Protein AF-D8M0B6-F1 (afdb_monomer_lite)

Organism: Blastocystis hominis (NCBI:txid12968)

Sequence (76 aa):
MTDPAIAAAAAAAAAAAEESQTYCTCGKPSYGEMIGCDNDNCTIKWFHLRCVGLDSIPEGTWYCPICRPLMENQKA

Radius of gyration: 19.22 Å; chains: 1; bounding box: 50×38×46 Å

Structure (mmCIF, N/CA/C/O backbone):
data_AF-D8M0B6-F1
#
_entry.id   AF-D8M0B6-F1
#
loop_
_atom_site.group_PDB
_atom_site.id
_atom_site.type_symbol
_atom_site.label_atom_id
_atom_site.label_alt_id
_atom_site.label_comp_id
_atom_site.label_asym_id
_atom_site.label_entity_id
_atom_site.label_seq_id
_atom_site.pdbx_PDB_ins_code
_atom_site.Cartn_x
_atom_site.Cartn_y
_atom_site.Cartn_z
_atom_site.occupancy
_atom_site.B_iso_or_equiv
_atom_site.auth_seq_id
_atom_site.auth_comp_id
_atom_site.auth_asym_id
_atom_site.auth_atom_id
_atom_site.pdbx_PDB_model_num
ATOM 1 N N . MET A 1 1 ? 37.341 30.211 -19.012 1.00 49.28 1 MET A N 1
ATOM 2 C CA . MET A 1 1 ? 37.032 29.592 -20.321 1.00 49.28 1 MET A CA 1
ATOM 3 C C . MET A 1 1 ? 36.929 28.087 -20.123 1.00 49.28 1 MET A C 1
ATOM 5 O O . MET A 1 1 ? 37.702 27.325 -20.681 1.00 49.28 1 MET A O 1
ATOM 9 N N . THR A 1 2 ? 36.034 27.671 -19.233 1.00 44.28 2 THR A N 1
ATOM 10 C CA . THR A 1 2 ? 35.856 26.271 -18.852 1.00 44.28 2 THR A CA 1
ATOM 11 C C . THR A 1 2 ? 34.429 25.905 -19.207 1.00 44.28 2 THR A C 1
ATOM 13 O O . THR A 1 2 ? 33.488 26.577 -18.793 1.00 44.28 2 THR A O 1
ATOM 16 N N . ASP A 1 3 ? 34.349 24.910 -20.067 1.00 34.19 3 ASP A N 1
ATOM 17 C CA . ASP A 1 3 ? 33.220 24.454 -20.856 1.00 34.19 3 ASP A CA 1
ATOM 18 C C . ASP A 1 3 ? 31.957 24.135 -20.017 1.00 34.19 3 ASP A C 1
ATOM 20 O O . ASP A 1 3 ? 32.069 23.474 -18.980 1.00 34.19 3 ASP A O 1
ATOM 24 N N . PRO A 1 4 ? 30.747 24.555 -20.436 1.00 49.31 4 PRO A N 1
ATOM 25 C CA . PRO A 1 4 ? 29.490 24.322 -19.710 1.00 49.31 4 PRO A CA 1
ATOM 26 C C . PRO A 1 4 ? 29.018 22.850 -19.687 1.00 49.31 4 PRO A C 1
ATOM 28 O O . PRO A 1 4 ? 27.958 22.554 -19.137 1.00 49.31 4 PRO A O 1
ATOM 31 N N . ALA A 1 5 ? 29.797 21.908 -20.227 1.00 47.34 5 ALA A N 1
ATOM 32 C CA . ALA A 1 5 ? 29.474 20.479 -20.249 1.00 47.34 5 ALA A CA 1
ATOM 33 C C . ALA A 1 5 ? 29.559 19.766 -18.877 1.00 47.34 5 ALA A C 1
ATOM 35 O O . ALA A 1 5 ? 29.046 18.657 -18.731 1.00 47.34 5 ALA A O 1
ATOM 36 N N . ILE A 1 6 ? 30.158 20.375 -17.844 1.00 48.66 6 ILE A N 1
ATOM 37 C CA . ILE A 1 6 ? 30.357 19.728 -16.523 1.00 48.66 6 ILE A CA 1
ATOM 38 C C . ILE A 1 6 ? 29.117 19.860 -15.604 1.00 48.66 6 ILE A C 1
ATOM 40 O O . ILE A 1 6 ? 29.141 19.469 -14.443 1.00 48.66 6 ILE A O 1
ATOM 44 N N . ALA A 1 7 ? 27.984 20.357 -16.108 1.00 44.19 7 ALA A N 1
ATOM 45 C CA . ALA A 1 7 ? 26.733 20.432 -15.341 1.00 44.19 7 ALA A CA 1
ATOM 46 C C . ALA A 1 7 ? 25.824 19.187 -15.476 1.00 44.19 7 ALA A C 1
ATOM 48 O O . ALA A 1 7 ? 24.750 19.156 -14.883 1.00 44.19 7 ALA A O 1
ATOM 49 N N . ALA A 1 8 ? 26.232 18.153 -16.224 1.00 45.12 8 ALA A N 1
ATOM 50 C CA .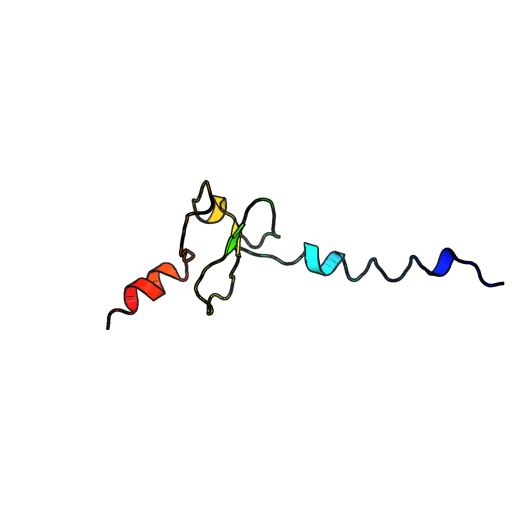 ALA A 1 8 ? 25.391 16.980 -16.512 1.00 45.12 8 ALA A CA 1
ATOM 51 C C . ALA A 1 8 ? 25.771 15.689 -15.750 1.00 45.12 8 ALA A C 1
ATOM 53 O O . ALA A 1 8 ? 25.139 14.656 -15.955 1.00 45.12 8 ALA A O 1
ATOM 54 N N . ALA A 1 9 ? 26.779 15.710 -14.868 1.00 44.31 9 ALA A N 1
ATOM 55 C CA . ALA A 1 9 ? 27.347 14.480 -14.293 1.00 44.31 9 ALA A CA 1
ATOM 56 C C . ALA A 1 9 ? 26.941 14.156 -12.836 1.00 44.31 9 ALA A C 1
ATOM 58 O O . ALA A 1 9 ? 27.379 13.140 -12.308 1.00 44.31 9 ALA A O 1
ATOM 59 N N . ALA A 1 10 ? 26.096 14.962 -12.176 1.00 43.09 10 ALA A N 1
ATOM 60 C CA . ALA A 1 10 ? 25.731 14.749 -10.763 1.00 43.09 10 ALA A CA 1
ATOM 61 C C . ALA A 1 10 ? 24.313 14.177 -10.521 1.00 43.09 10 ALA A C 1
ATOM 63 O O . ALA A 1 10 ? 23.993 13.818 -9.392 1.00 43.09 10 ALA A O 1
ATOM 64 N N . ALA A 1 11 ? 23.461 14.054 -11.547 1.00 44.22 11 ALA A N 1
ATOM 65 C CA . ALA A 1 11 ? 22.047 13.685 -11.369 1.00 44.22 11 ALA A CA 1
ATOM 66 C C . ALA A 1 11 ? 21.733 12.177 -11.516 1.00 44.22 11 ALA A C 1
ATOM 68 O O . ALA A 1 11 ? 20.668 11.730 -11.099 1.00 44.22 11 ALA A O 1
ATOM 69 N N . ALA A 1 12 ? 22.639 11.369 -12.078 1.00 44.69 12 ALA A N 1
ATOM 70 C CA . ALA A 1 12 ? 22.326 9.985 -12.461 1.00 44.69 12 ALA A CA 1
ATOM 71 C C . ALA A 1 12 ? 22.425 8.947 -11.321 1.00 44.69 12 ALA A C 1
ATOM 73 O O . ALA A 1 12 ? 21.856 7.868 -11.435 1.00 44.69 12 ALA A O 1
ATOM 74 N N . ALA A 1 13 ? 23.108 9.250 -10.211 1.00 44.47 13 ALA A N 1
ATOM 75 C CA . ALA A 1 13 ? 23.289 8.290 -9.113 1.00 44.47 13 ALA A CA 1
ATOM 76 C C . ALA A 1 13 ? 22.182 8.346 -8.039 1.00 44.47 13 ALA A C 1
ATOM 78 O O . ALA A 1 13 ? 21.992 7.376 -7.314 1.00 44.47 13 ALA A O 1
ATOM 79 N N . ALA A 1 14 ? 21.432 9.451 -7.943 1.00 45.62 14 ALA A N 1
ATOM 80 C CA . ALA A 1 14 ? 20.363 9.615 -6.951 1.00 45.62 14 ALA A CA 1
ATOM 81 C C . ALA A 1 14 ? 18.984 9.147 -7.458 1.00 45.62 14 ALA A C 1
ATOM 83 O O . ALA A 1 14 ? 18.161 8.703 -6.665 1.00 45.62 14 ALA A O 1
ATOM 84 N N . ALA A 1 15 ? 18.741 9.187 -8.773 1.00 48.06 15 ALA A N 1
ATOM 85 C CA . ALA A 1 15 ? 17.458 8.794 -9.364 1.00 48.06 15 ALA A CA 1
ATOM 86 C C . ALA A 1 15 ? 17.227 7.269 -9.375 1.00 48.06 15 ALA A C 1
ATOM 88 O O . ALA A 1 15 ? 16.101 6.817 -9.210 1.00 48.06 15 ALA A O 1
ATOM 89 N N . ALA A 1 16 ? 18.289 6.463 -9.491 1.00 49.44 16 ALA A N 1
ATOM 90 C CA . ALA A 1 16 ? 18.169 5.002 -9.533 1.00 49.44 16 ALA A CA 1
ATOM 91 C C . ALA A 1 16 ? 17.827 4.360 -8.171 1.00 49.44 16 ALA A C 1
ATOM 93 O O . ALA A 1 16 ? 17.413 3.204 -8.124 1.00 49.44 16 ALA A O 1
ATOM 94 N N . ALA A 1 17 ? 18.001 5.087 -7.061 1.00 53.88 17 ALA A N 1
ATOM 95 C CA . ALA A 1 17 ? 17.701 4.573 -5.726 1.00 53.88 17 ALA A CA 1
ATOM 96 C C . ALA A 1 17 ? 16.193 4.616 -5.412 1.00 53.88 17 ALA A C 1
ATOM 98 O O . ALA A 1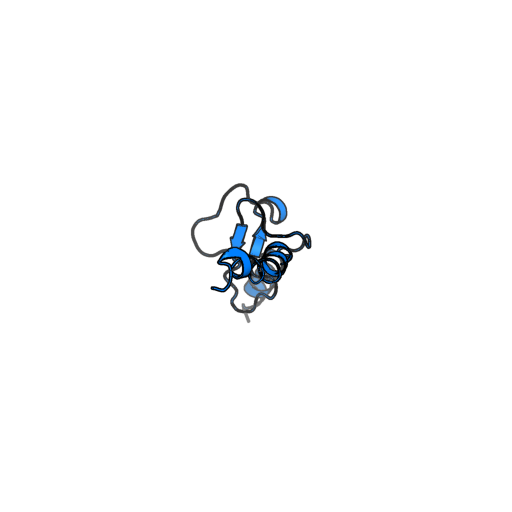 17 ? 15.662 3.644 -4.880 1.00 53.88 17 ALA A O 1
ATOM 99 N N . GLU A 1 18 ? 15.495 5.687 -5.800 1.00 52.66 18 GLU A N 1
ATOM 100 C CA . GLU A 1 18 ? 14.049 5.864 -5.569 1.00 52.66 18 GLU A CA 1
ATOM 101 C C . GLU A 1 18 ? 13.199 4.874 -6.382 1.00 52.66 18 GLU A C 1
ATOM 103 O O . GLU A 1 18 ? 12.291 4.246 -5.840 1.00 52.66 18 GLU A O 1
ATOM 108 N N . GLU A 1 19 ? 13.535 4.632 -7.654 1.00 57.72 19 GLU A N 1
ATOM 109 C CA . GLU A 1 19 ? 12.786 3.682 -8.500 1.00 57.72 19 GLU A CA 1
ATOM 110 C C . GLU A 1 19 ? 12.949 2.213 -8.065 1.00 57.72 19 GLU A C 1
ATOM 112 O O . GLU A 1 19 ? 12.171 1.344 -8.461 1.00 57.72 19 GLU A O 1
ATOM 117 N N . SER A 1 20 ? 13.953 1.921 -7.235 1.00 62.72 20 SER A N 1
ATOM 118 C CA . SER A 1 20 ? 14.218 0.577 -6.714 1.00 62.72 20 SER A CA 1
ATOM 119 C C . SER A 1 20 ? 13.522 0.280 -5.385 1.00 62.72 20 SER A C 1
ATOM 121 O O . SER A 1 20 ? 13.595 -0.854 -4.903 1.00 62.72 20 SER A O 1
ATOM 123 N N . GLN A 1 21 ? 12.849 1.263 -4.776 1.00 76.19 21 GLN A N 1
ATOM 124 C CA . GLN A 1 21 ? 12.225 1.059 -3.477 1.00 76.19 21 GLN A CA 1
ATOM 125 C C . GLN A 1 21 ? 11.034 0.106 -3.614 1.00 76.19 21 GLN A C 1
ATOM 127 O O . GLN A 1 21 ? 10.004 0.418 -4.209 1.00 76.19 21 GLN A O 1
ATOM 132 N N . THR A 1 22 ? 11.198 -1.106 -3.088 1.00 86.00 22 THR A N 1
ATOM 133 C CA . THR A 1 22 ? 10.170 -2.142 -3.140 1.00 86.00 22 THR A CA 1
ATOM 134 C C . THR A 1 22 ? 9.115 -1.889 -2.076 1.00 86.00 22 THR A C 1
ATOM 136 O O . THR A 1 22 ? 9.435 -1.777 -0.891 1.00 86.00 22 THR A O 1
ATOM 139 N N . TYR A 1 23 ? 7.858 -1.877 -2.498 1.00 87.12 23 TYR A N 1
ATOM 140 C CA . TYR A 1 23 ? 6.689 -1.750 -1.640 1.00 87.12 23 TYR A CA 1
ATOM 141 C C . TYR A 1 23 ? 5.806 -2.992 -1.777 1.00 87.12 23 TYR A C 1
ATOM 143 O O . TYR A 1 23 ? 6.060 -3.880 -2.598 1.00 87.12 23 TYR A O 1
ATOM 151 N N . CYS A 1 24 ? 4.720 -3.029 -1.002 1.00 92.00 24 CYS A N 1
ATOM 152 C CA . CYS A 1 24 ? 3.760 -4.124 -0.977 1.00 92.00 24 CYS A CA 1
ATOM 153 C C . CYS A 1 24 ? 4.374 -5.462 -0.515 1.00 92.00 24 CYS A C 1
ATOM 155 O O . CYS A 1 24 ? 5.581 -5.685 -0.499 1.00 92.00 24 CYS A O 1
ATOM 157 N N . THR A 1 25 ? 3.521 -6.421 -0.170 1.00 89.56 25 THR A N 1
ATOM 158 C CA . THR A 1 25 ? 3.949 -7.797 0.137 1.00 89.56 25 THR A CA 1
ATOM 159 C C . THR A 1 25 ? 4.536 -8.543 -1.064 1.00 89.56 25 THR A C 1
ATOM 161 O O . THR A 1 25 ? 5.076 -9.632 -0.898 1.00 89.56 25 THR A O 1
ATOM 164 N N . CYS A 1 26 ? 4.433 -7.990 -2.277 1.00 91.31 26 CYS A N 1
ATOM 165 C CA . CYS A 1 26 ? 4.936 -8.614 -3.496 1.00 91.31 26 CYS A CA 1
ATOM 166 C C . CYS A 1 26 ? 6.410 -8.283 -3.787 1.00 91.31 26 CYS A C 1
ATOM 168 O O . CYS A 1 26 ? 6.966 -8.856 -4.723 1.00 91.31 26 CYS A O 1
ATOM 170 N N . GLY A 1 27 ? 7.030 -7.375 -3.017 1.00 86.31 27 GLY A N 1
ATOM 171 C CA . GLY A 1 27 ? 8.441 -7.006 -3.171 1.00 86.31 27 GLY A CA 1
ATOM 172 C C . GLY A 1 27 ? 8.756 -6.324 -4.503 1.00 86.31 27 GLY A C 1
ATOM 173 O O . GLY A 1 27 ? 9.872 -6.433 -5.002 1.00 86.31 27 GLY A O 1
ATOM 174 N N . LYS A 1 28 ? 7.768 -5.662 -5.112 1.00 83.31 28 LYS A N 1
ATOM 175 C CA . LYS A 1 28 ? 7.920 -4.936 -6.379 1.00 83.31 28 LYS A CA 1
ATOM 176 C C . LYS A 1 28 ? 7.944 -3.430 -6.120 1.00 83.31 28 LYS A C 1
ATOM 178 O O . LYS A 1 28 ? 7.390 -2.991 -5.112 1.00 83.31 28 LYS A O 1
ATOM 183 N N . PRO A 1 29 ? 8.551 -2.631 -7.010 1.00 86.00 29 PRO A N 1
ATOM 184 C CA . PRO A 1 29 ? 8.481 -1.177 -6.906 1.00 86.00 29 PRO A CA 1
ATOM 185 C C . PRO A 1 29 ? 7.034 -0.668 -6.955 1.00 86.00 29 PRO A C 1
ATOM 187 O O . PRO A 1 29 ? 6.093 -1.409 -7.275 1.00 86.00 29 PRO A O 1
ATOM 190 N N . SER A 1 30 ? 6.840 0.605 -6.622 1.00 83.69 30 SER A N 1
ATOM 191 C CA . SER A 1 30 ? 5.550 1.266 -6.802 1.00 83.69 30 SER A CA 1
ATOM 192 C C . SER A 1 30 ? 5.195 1.310 -8.292 1.00 83.69 30 SER A C 1
ATOM 194 O O . SER A 1 30 ? 6.005 1.681 -9.137 1.00 83.69 30 SER A O 1
ATOM 196 N N . TYR A 1 31 ? 3.986 0.869 -8.640 1.00 82.06 31 TYR A N 1
ATOM 197 C CA . TYR A 1 31 ? 3.474 0.970 -10.004 1.00 82.06 31 TYR A CA 1
ATOM 198 C C . TYR A 1 31 ? 1.957 1.119 -9.976 1.00 82.06 31 TYR A C 1
ATOM 200 O O . TYR A 1 31 ? 1.274 0.453 -9.195 1.00 82.06 31 TYR A O 1
ATOM 208 N N . GLY A 1 32 ? 1.435 1.975 -10.854 1.00 85.50 32 GLY A N 1
ATOM 209 C CA . GLY A 1 32 ? 0.004 2.259 -10.929 1.00 85.50 32 GLY A CA 1
ATOM 210 C C . GLY A 1 32 ? -0.553 2.835 -9.627 1.00 85.50 32 GLY A C 1
ATOM 211 O O . GLY A 1 32 ? 0.105 3.614 -8.942 1.00 85.50 32 GLY A O 1
ATOM 212 N N . GLU A 1 33 ? -1.784 2.451 -9.302 1.00 90.00 33 GLU A N 1
ATOM 213 C CA . GLU A 1 33 ? -2.472 2.898 -8.095 1.00 90.00 33 GLU A CA 1
ATOM 214 C C . GLU A 1 33 ? -2.078 2.065 -6.870 1.00 90.00 33 GLU A C 1
ATOM 216 O O . GLU A 1 33 ? -2.047 0.826 -6.884 1.00 90.00 33 GLU A O 1
ATOM 221 N N . MET A 1 34 ? -1.810 2.774 -5.777 1.00 92.12 34 MET A N 1
ATOM 222 C CA . MET A 1 34 ? -1.417 2.196 -4.501 1.00 92.12 34 MET A CA 1
ATOM 223 C C . MET A 1 34 ? -2.270 2.754 -3.373 1.00 92.12 34 MET A C 1
ATOM 225 O O . MET A 1 34 ? -2.755 3.881 -3.439 1.00 92.12 34 MET A O 1
ATOM 229 N N . ILE A 1 35 ? -2.413 1.959 -2.321 1.00 94.38 35 ILE A N 1
ATOM 230 C CA . ILE A 1 35 ? -3.151 2.309 -1.114 1.00 94.38 35 ILE A CA 1
ATOM 231 C C . ILE A 1 35 ? -2.230 2.268 0.106 1.00 94.38 35 ILE A C 1
ATOM 233 O O . ILE A 1 35 ? -1.402 1.360 0.250 1.00 94.38 35 ILE A O 1
ATOM 237 N N . GLY A 1 36 ? -2.372 3.279 0.961 1.00 94.38 36 GLY A N 1
ATOM 238 C CA . GLY A 1 36 ? -1.681 3.395 2.238 1.00 94.38 36 GLY A CA 1
ATOM 239 C C . GLY A 1 36 ? -2.461 2.699 3.352 1.00 94.38 36 GLY A C 1
ATOM 240 O O . GLY A 1 36 ? -3.671 2.850 3.438 1.00 94.38 36 GLY A O 1
ATOM 241 N N . CYS A 1 37 ? -1.781 1.937 4.203 1.00 95.19 37 CYS A N 1
ATOM 242 C CA . CYS A 1 37 ? -2.349 1.403 5.438 1.00 95.19 37 CYS A CA 1
ATOM 243 C C . CYS A 1 37 ? -2.383 2.502 6.506 1.00 95.19 37 CYS A C 1
ATOM 245 O O . CYS A 1 37 ? -1.328 3.037 6.844 1.00 95.19 37 CYS A O 1
ATOM 247 N N . ASP A 1 38 ? -3.551 2.758 7.092 1.00 94.56 38 ASP A N 1
ATOM 248 C CA . ASP A 1 38 ? -3.750 3.775 8.140 1.00 94.56 38 ASP A CA 1
ATOM 249 C C . ASP A 1 38 ? -3.188 3.386 9.517 1.00 94.56 38 ASP A C 1
ATOM 251 O O . ASP A 1 38 ? -3.288 4.139 10.482 1.00 94.56 38 ASP A O 1
ATOM 255 N N . ASN A 1 39 ? -2.607 2.193 9.657 1.00 92.62 39 ASN A N 1
ATOM 256 C CA . ASN A 1 39 ? -1.878 1.861 10.875 1.00 92.62 39 ASN A CA 1
ATOM 257 C C . ASN A 1 39 ? -0.494 2.519 10.833 1.00 92.62 39 ASN A C 1
ATOM 259 O O . ASN A 1 39 ? 0.378 2.070 10.086 1.00 92.62 39 ASN A O 1
ATOM 263 N N . ASP A 1 40 ? -0.263 3.505 11.701 1.00 90.69 40 ASP A N 1
ATOM 264 C CA . ASP A 1 40 ? 1.019 4.213 11.826 1.00 90.69 40 ASP A CA 1
ATOM 265 C C . ASP A 1 40 ? 2.212 3.275 12.060 1.00 90.69 40 ASP A C 1
ATOM 267 O O . ASP A 1 40 ? 3.325 3.535 11.589 1.00 90.69 40 ASP A O 1
ATOM 271 N N . ASN A 1 41 ? 1.962 2.147 12.734 1.00 90.88 41 ASN A N 1
ATOM 272 C CA . ASN A 1 41 ? 2.954 1.116 13.039 1.00 90.88 41 ASN A CA 1
ATOM 273 C C . ASN A 1 41 ? 3.125 0.080 11.910 1.00 90.88 41 ASN A C 1
ATOM 275 O O . ASN A 1 41 ? 3.831 -0.914 12.081 1.00 90.88 41 ASN A O 1
ATOM 279 N N . CYS A 1 42 ? 2.477 0.261 10.755 1.00 92.38 42 CYS A N 1
ATOM 280 C CA . CYS A 1 42 ? 2.652 -0.631 9.614 1.00 92.38 42 CYS A CA 1
ATOM 281 C C . CYS A 1 42 ? 4.060 -0.472 9.023 1.00 92.38 42 CYS A C 1
ATOM 283 O O . CYS A 1 42 ? 4.448 0.618 8.610 1.00 92.38 42 CYS A O 1
ATOM 285 N N . THR A 1 43 ? 4.815 -1.568 8.923 1.00 89.69 43 THR A N 1
ATOM 286 C CA . THR A 1 43 ? 6.183 -1.554 8.373 1.00 89.69 43 THR A CA 1
ATOM 287 C C . THR A 1 43 ? 6.216 -1.316 6.862 1.00 89.69 43 THR A C 1
ATOM 289 O O . THR A 1 43 ? 7.131 -0.674 6.364 1.00 89.69 43 THR A O 1
ATOM 292 N N . ILE A 1 44 ? 5.227 -1.834 6.126 1.00 89.62 44 ILE A N 1
ATOM 293 C CA . ILE A 1 44 ? 5.205 -1.772 4.654 1.00 89.62 44 ILE A CA 1
ATOM 294 C C . ILE A 1 44 ? 4.546 -0.478 4.160 1.00 89.62 44 ILE A C 1
ATOM 296 O O . ILE A 1 44 ? 4.986 0.084 3.162 1.00 89.62 44 ILE A O 1
ATOM 300 N N . LYS A 1 45 ? 3.511 -0.003 4.866 1.00 91.25 45 LYS A N 1
ATOM 301 C CA . LYS A 1 45 ? 2.671 1.178 4.581 1.00 91.25 45 LYS A CA 1
ATOM 302 C C . LYS A 1 45 ? 1.948 1.191 3.232 1.00 91.25 45 LYS A C 1
ATOM 304 O O . LYS A 1 45 ? 0.777 1.529 3.228 1.00 91.25 45 LYS A O 1
ATOM 309 N N . TRP A 1 46 ? 2.565 0.772 2.134 1.00 92.88 46 TRP A N 1
ATOM 310 C CA . TRP A 1 46 ? 2.041 0.908 0.776 1.00 92.88 46 TRP A CA 1
ATOM 311 C C . TRP A 1 46 ? 1.814 -0.434 0.096 1.00 92.88 46 TRP A C 1
ATOM 313 O O . TRP A 1 46 ? 2.681 -1.310 0.115 1.00 92.88 46 TRP A O 1
ATOM 323 N N . PHE A 1 47 ? 0.660 -0.583 -0.550 1.00 94.88 47 PHE A N 1
ATOM 324 C CA . PHE A 1 47 ? 0.259 -1.817 -1.218 1.00 94.88 47 PHE A CA 1
ATOM 325 C C . PHE A 1 47 ? -0.364 -1.525 -2.581 1.00 94.88 47 PHE A C 1
ATOM 327 O O . PHE A 1 47 ? -1.055 -0.524 -2.746 1.00 94.88 47 PHE A O 1
ATOM 334 N N . HIS A 1 48 ? -0.158 -2.408 -3.559 1.00 94.50 48 HIS A N 1
ATOM 335 C CA . HIS A 1 48 ? -0.893 -2.328 -4.824 1.00 94.50 48 HIS A CA 1
ATOM 336 C C . HIS A 1 48 ? -2.329 -2.786 -4.599 1.00 94.50 48 HIS A C 1
ATOM 338 O O . HIS A 1 48 ? -2.531 -3.843 -3.997 1.00 94.50 48 HIS A O 1
ATOM 344 N N . LEU A 1 49 ? -3.302 -2.056 -5.147 1.00 93.88 49 LEU A N 1
ATOM 345 C CA . LEU A 1 49 ? -4.730 -2.389 -5.050 1.00 93.88 49 LEU A CA 1
ATOM 346 C C . LEU A 1 49 ? -4.996 -3.868 -5.387 1.00 93.88 49 LEU A C 1
ATOM 348 O O . LEU A 1 49 ? -5.530 -4.617 -4.569 1.00 93.88 49 LEU A O 1
ATOM 352 N N . ARG A 1 50 ? -4.470 -4.342 -6.524 1.00 92.31 50 ARG A N 1
ATOM 353 C CA . ARG A 1 50 ? -4.608 -5.743 -6.959 1.00 92.31 50 ARG A CA 1
ATOM 354 C C . ARG A 1 50 ? -3.971 -6.758 -6.011 1.00 92.31 50 ARG A C 1
ATOM 356 O O . ARG A 1 50 ? -4.486 -7.862 -5.875 1.00 92.31 50 ARG A O 1
ATOM 363 N N . CYS A 1 51 ? -2.859 -6.417 -5.358 1.00 93.19 51 CYS A N 1
ATOM 364 C CA . CYS A 1 51 ? -2.198 -7.325 -4.417 1.00 93.19 51 CYS A CA 1
ATOM 365 C C . CYS A 1 51 ? -2.998 -7.512 -3.123 1.00 93.19 51 CYS A C 1
ATOM 367 O O . CYS A 1 51 ? -2.817 -8.518 -2.443 1.00 93.19 51 CYS A O 1
ATOM 369 N N . VAL A 1 52 ? -3.874 -6.561 -2.790 1.00 92.88 52 VAL A N 1
ATOM 370 C CA . VAL A 1 52 ? -4.743 -6.615 -1.607 1.00 92.88 52 VAL A CA 1
ATOM 371 C C . VAL A 1 52 ? -6.213 -6.866 -1.951 1.00 92.88 52 VAL A C 1
ATOM 373 O O . VAL A 1 52 ? -7.064 -6.769 -1.070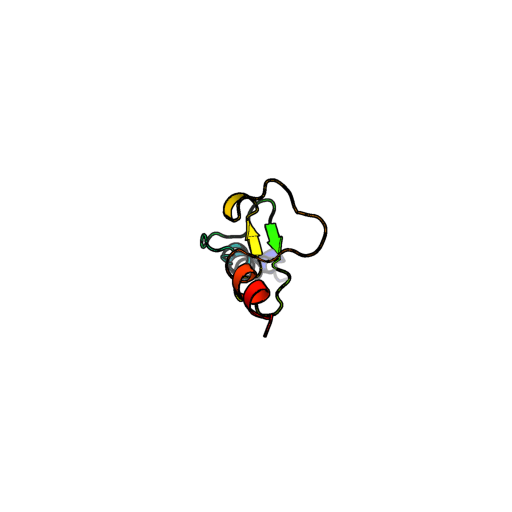 1.00 92.88 52 VAL A O 1
ATOM 376 N N . GLY A 1 53 ? -6.508 -7.222 -3.206 1.00 91.88 53 GLY A N 1
ATOM 377 C CA . GLY A 1 53 ? -7.859 -7.560 -3.661 1.00 91.88 53 GLY A CA 1
ATOM 378 C C . GLY A 1 53 ? -8.813 -6.367 -3.718 1.00 91.88 53 GLY A C 1
ATOM 379 O O . GLY A 1 53 ? -10.003 -6.536 -3.480 1.00 91.88 53 GLY A O 1
ATOM 380 N N . LEU A 1 54 ? -8.290 -5.169 -3.982 1.00 91.88 54 LEU A N 1
ATOM 381 C CA . LEU A 1 54 ? -9.079 -3.966 -4.222 1.00 91.88 54 LEU A CA 1
ATOM 382 C C . LEU A 1 54 ? -9.077 -3.622 -5.713 1.00 91.88 54 LEU A C 1
ATOM 384 O O . LEU A 1 54 ? -8.036 -3.692 -6.368 1.00 91.88 54 LEU A O 1
ATOM 388 N N . ASP A 1 55 ? -10.232 -3.200 -6.216 1.00 90.56 55 ASP A N 1
ATOM 389 C CA . ASP A 1 55 ? -10.378 -2.653 -7.570 1.00 90.56 55 ASP A CA 1
ATOM 390 C C . ASP A 1 55 ? -10.262 -1.121 -7.592 1.00 90.56 55 ASP A C 1
ATOM 392 O O . ASP A 1 55 ? -9.878 -0.544 -8.605 1.00 90.56 55 ASP A O 1
ATOM 396 N N . SER A 1 56 ? -10.551 -0.462 -6.467 1.00 91.00 56 SER A N 1
ATOM 397 C CA . SER A 1 56 ? -10.462 0.989 -6.287 1.00 91.00 56 SER A CA 1
ATOM 398 C C . SER A 1 56 ? -10.047 1.334 -4.858 1.00 91.00 56 SER A C 1
ATOM 400 O O . SER A 1 56 ? -10.175 0.514 -3.945 1.00 91.00 56 SER A O 1
ATOM 402 N N . ILE A 1 57 ? -9.566 2.561 -4.650 1.00 91.38 57 ILE A N 1
ATOM 403 C CA . ILE A 1 57 ? -9.268 3.073 -3.310 1.00 91.38 57 ILE A CA 1
ATOM 404 C C . ILE A 1 57 ? -10.602 3.224 -2.544 1.00 91.38 57 ILE A C 1
ATOM 406 O O . ILE A 1 57 ? -11.482 3.942 -3.021 1.00 91.38 57 ILE A O 1
ATOM 410 N N . PRO A 1 58 ? -10.797 2.529 -1.407 1.00 90.56 58 PRO A N 1
ATOM 411 C CA . PRO A 1 58 ? -11.987 2.660 -0.580 1.00 90.56 58 PRO A CA 1
ATOM 412 C C . PRO A 1 58 ? -12.035 4.037 0.086 1.00 90.56 58 PRO A C 1
ATOM 414 O O . PRO A 1 58 ? -11.005 4.650 0.360 1.00 90.56 58 PRO A O 1
ATOM 417 N N . GLU A 1 59 ? -13.242 4.502 0.389 1.00 92.12 59 GLU A N 1
ATOM 418 C CA . GLU A 1 59 ? -13.430 5.724 1.165 1.00 92.12 59 GLU A CA 1
ATOM 419 C C . GLU A 1 59 ? -13.236 5.448 2.662 1.00 92.12 59 GLU A C 1
ATOM 421 O O . GLU A 1 59 ? -13.774 4.482 3.208 1.00 92.12 59 GLU A O 1
ATOM 426 N N . GLY A 1 60 ? -12.492 6.323 3.338 1.00 91.19 60 GLY A N 1
ATOM 427 C CA . GLY A 1 60 ? -12.227 6.222 4.773 1.00 91.19 60 GLY A CA 1
ATOM 428 C C . GLY A 1 60 ? -10.995 5.384 5.113 1.00 91.19 60 GLY A C 1
ATOM 429 O O . GLY A 1 60 ? -10.049 5.301 4.336 1.00 91.19 60 GLY A O 1
ATOM 430 N N . THR A 1 61 ? -10.994 4.818 6.320 1.00 92.19 61 THR A N 1
ATOM 431 C CA . THR A 1 61 ? -9.826 4.143 6.896 1.00 92.19 61 THR A CA 1
ATOM 432 C C . THR A 1 61 ? -9.658 2.738 6.329 1.00 92.19 61 THR A C 1
ATOM 434 O O . THR A 1 61 ? -10.584 1.921 6.382 1.00 92.19 61 THR A O 1
ATOM 437 N N . TRP A 1 62 ? -8.461 2.418 5.848 1.00 93.81 62 TRP A N 1
ATOM 438 C CA . TRP A 1 62 ? -8.117 1.099 5.345 1.00 93.81 62 TRP A CA 1
ATOM 439 C C . TRP A 1 62 ? -6.879 0.524 6.034 1.00 93.81 62 TRP A C 1
ATOM 441 O O . TRP A 1 62 ? -5.813 1.132 6.122 1.00 93.81 62 TRP A O 1
ATOM 451 N N . TYR A 1 63 ? -7.009 -0.729 6.466 1.00 94.31 63 TYR A N 1
ATOM 452 C CA . TYR A 1 63 ? -5.914 -1.499 7.039 1.00 94.31 63 TYR A CA 1
ATOM 453 C C . TYR A 1 63 ? -5.524 -2.649 6.117 1.00 94.31 63 TYR A C 1
ATOM 455 O O . TYR A 1 63 ? -6.371 -3.422 5.649 1.00 94.31 63 TYR A O 1
ATOM 463 N N . CYS A 1 64 ? -4.217 -2.798 5.911 1.00 93.94 64 CYS A N 1
ATOM 464 C CA . CYS A 1 64 ? -3.666 -3.878 5.107 1.00 93.94 64 CYS A CA 1
ATOM 465 C C . CYS A 1 64 ? -3.939 -5.258 5.734 1.00 93.94 64 CYS A C 1
ATOM 467 O O . CYS A 1 64 ? -4.215 -5.347 6.935 1.00 93.94 64 CYS A O 1
ATOM 469 N N . PRO A 1 65 ? -3.802 -6.356 4.967 1.00 91.38 65 PRO A N 1
ATOM 470 C CA . PRO A 1 65 ? -4.064 -7.713 5.461 1.00 91.38 65 PRO A CA 1
ATOM 471 C C . PRO A 1 65 ? -3.250 -8.114 6.701 1.00 91.38 65 PRO A C 1
ATOM 473 O O . PRO A 1 65 ? -3.656 -9.003 7.438 1.00 91.38 65 PRO A O 1
ATOM 476 N N . ILE A 1 66 ? -2.114 -7.451 6.939 1.00 91.06 66 ILE A N 1
ATOM 477 C CA . ILE A 1 66 ? -1.249 -7.686 8.102 1.00 91.06 66 ILE A CA 1
ATOM 478 C C . ILE A 1 66 ? -1.771 -6.935 9.335 1.00 91.06 66 ILE A C 1
ATOM 480 O O . ILE A 1 66 ? -1.744 -7.467 10.439 1.00 91.06 66 ILE A O 1
ATOM 484 N N . CYS A 1 67 ? -2.251 -5.699 9.167 1.00 93.44 67 CYS A N 1
ATOM 485 C CA . CYS A 1 67 ? -2.697 -4.862 10.282 1.00 93.44 67 CYS A CA 1
ATOM 486 C C . CYS A 1 67 ? -4.162 -5.089 10.656 1.00 93.44 67 CYS A C 1
ATOM 488 O O . CYS A 1 67 ? -4.504 -4.933 11.823 1.00 93.44 67 CYS A O 1
ATOM 490 N N . ARG A 1 68 ? -5.010 -5.494 9.705 1.00 90.50 68 ARG A N 1
ATOM 491 C CA . ARG A 1 68 ? -6.430 -5.786 9.944 1.00 90.50 68 ARG A CA 1
ATOM 492 C C . ARG A 1 68 ? -6.673 -6.716 11.151 1.00 90.50 68 ARG A C 1
ATOM 494 O O . ARG A 1 68 ? -7.370 -6.277 12.063 1.00 90.50 68 ARG A O 1
ATOM 501 N N . PRO A 1 69 ? -6.047 -7.909 11.254 1.00 88.44 69 PRO A N 1
ATOM 502 C CA . PRO A 1 69 ? -6.266 -8.786 12.408 1.00 88.44 69 PRO A CA 1
ATOM 503 C C . PRO A 1 69 ? -5.731 -8.203 13.727 1.00 88.44 69 PRO A C 1
ATOM 505 O O . PRO A 1 69 ? -6.244 -8.529 14.793 1.00 88.44 69 PRO A O 1
ATOM 508 N N . LEU A 1 70 ? -4.722 -7.322 13.680 1.00 86.25 70 LEU A N 1
ATOM 509 C CA . LEU A 1 70 ? -4.201 -6.651 14.877 1.00 86.25 70 LEU A CA 1
ATOM 510 C C . LEU A 1 70 ? -5.212 -5.650 15.446 1.00 86.25 70 LEU A C 1
ATOM 512 O O . LEU A 1 70 ? -5.277 -5.489 16.659 1.00 86.25 70 LEU A O 1
ATOM 516 N N . MET A 1 71 ? -6.005 -5.007 14.586 1.00 80.31 71 MET A N 1
ATOM 517 C CA . MET A 1 71 ? -7.033 -4.048 15.000 1.00 80.31 71 MET A CA 1
ATOM 518 C C . MET A 1 71 ? -8.298 -4.747 15.517 1.00 80.31 71 MET A C 1
ATOM 520 O O . MET A 1 71 ? -8.929 -4.261 16.451 1.00 80.31 71 MET A O 1
ATOM 524 N N . GLU A 1 72 ? -8.646 -5.919 14.976 1.00 73.38 72 GLU A N 1
ATOM 525 C CA . GLU A 1 72 ? -9.767 -6.731 15.483 1.00 73.38 72 GLU A CA 1
ATOM 526 C C . GLU A 1 72 ? -9.491 -7.315 16.878 1.00 73.38 72 GLU A C 1
ATOM 528 O O . GLU A 1 72 ? -10.397 -7.389 17.709 1.00 73.38 72 GLU A O 1
ATOM 533 N N . ASN A 1 73 ? -8.233 -7.649 17.177 1.00 62.09 73 ASN A N 1
ATOM 534 C CA . ASN A 1 73 ? -7.831 -8.222 18.465 1.00 62.09 73 ASN A CA 1
ATOM 535 C C . ASN A 1 73 ? -7.541 -7.193 19.576 1.00 62.09 73 ASN A C 1
ATOM 537 O O . ASN A 1 73 ? -7.157 -7.591 20.674 1.00 62.09 73 ASN A O 1
ATOM 541 N N . GLN A 1 74 ? -7.741 -5.890 19.343 1.00 60.12 74 GLN A N 1
ATOM 542 C CA . GLN A 1 74 ? -7.596 -4.850 20.377 1.00 60.12 74 GLN A CA 1
ATOM 543 C C . GLN A 1 74 ? -8.867 -4.593 21.209 1.00 60.12 74 GLN A C 1
ATOM 545 O O . GLN A 1 74 ? -8.892 -3.680 22.032 1.00 60.12 74 GLN A O 1
ATOM 550 N N . LYS A 1 75 ? -9.912 -5.419 21.066 1.00 52.72 75 LYS A N 1
ATOM 551 C CA . LYS A 1 75 ? -10.980 -5.524 22.075 1.00 52.72 75 LYS A CA 1
ATOM 552 C C . LYS A 1 75 ? -10.500 -6.411 23.234 1.00 52.72 75 LYS A C 1
ATOM 554 O O . LYS A 1 75 ? -10.780 -7.607 23.240 1.00 52.72 75 LYS A O 1
ATOM 559 N N . ALA A 1 76 ? -9.785 -5.826 2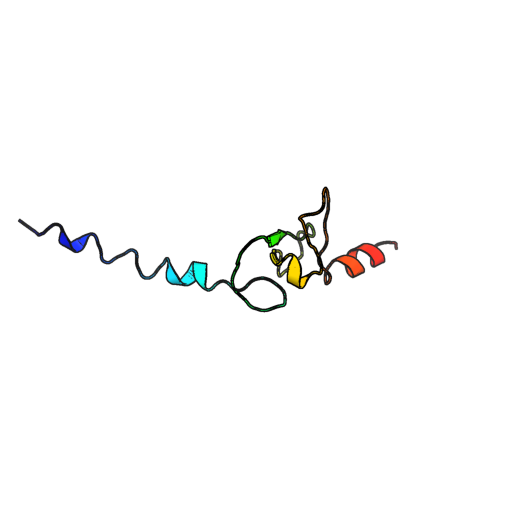4.191 1.00 52.03 76 ALA A N 1
ATOM 560 C CA . ALA A 1 76 ? -9.567 -6.395 25.524 1.00 52.03 76 ALA A CA 1
ATOM 561 C C . ALA A 1 76 ? -10.161 -5.457 26.578 1.00 52.03 76 ALA A C 1
ATOM 563 O O . ALA A 1 76 ? -9.963 -4.229 26.432 1.00 52.03 76 ALA A O 1
#

InterPro domains:
  IPR001965 Zinc finger, PHD-type [SM00249] (23-68)
  IPR011011 Zinc finger, FYVE/PHD-type [SSF57903] (18-70)
  IPR013083 Zinc finger, RING/FYVE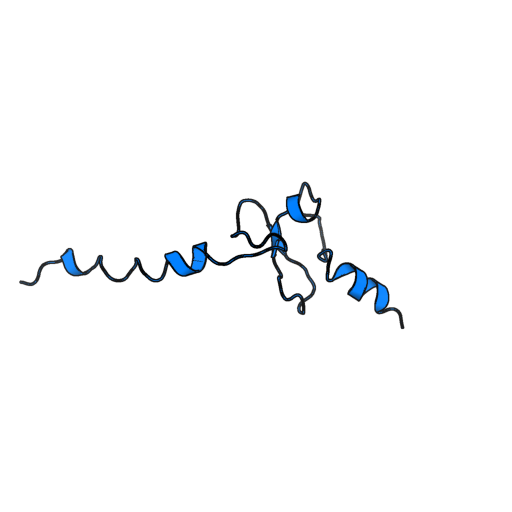/PHD-type [G3DSA:3.30.40.10] (14-69)
  IPR019786 Zinc finger, PHD-type, conserved site [PS01359] (24-67)
  IPR019787 Zinc finger, PHD-finger [PS50016] (21-70)
  IPR028651 ING family [PTHR10333] (18-68)
  IPR059153 Histone-lysine N-methyltransferase NSD-like, PHD zinc finger 1 [PF23011] (30-68)

pLDDT: mean 77.12, std 19.71, range [34.19, 95.19]

Foldseek 3Di:
DDDPPVPPPPPPPVVVVQQCDAAAPVRHGDDDDWAAAPPPPDPRRIHDCVSQVHPDHDPDHDHGPVCVVVVVPPPD

Secondary structure (DSSP, 8-state):
---GGGGSSSSHHHHHHHTT-EETTTTEE--S-EEE-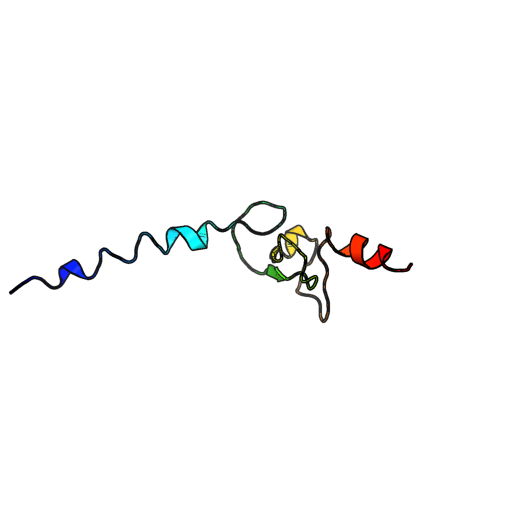S-TT-SS-EEEGGGGT-SSPPSS----TTTHHHHHTT--